Protein AF-A0A0H2XAE6-F1 (afdb_monomer_lite)

Sequence (89 aa):
MLDYLRADRALFVNSQCCIQLNEGANPDTSGPHWYCDAVAVSFKEGAAYLCEISYAARARSLIARLKGWNEHCAGIRGALERDSGVPLD

Secondary structure (DSSP, 8-state):
--SHHHH-TTEEEESSEEEESS--S-HHHHS-EEEESEEEEETTTTEEEEE-----SSTHHHHHHHHHHHHTHHHHHHHHHHHH-----

Radius of gyration: 13.79 Å; chains: 1; bounding box: 35×30×35 Å

Organism: Xanthomonas campestris pv. campestris (strain 8004) (NCBI:txid314565)

Structure (mmCIF, N/CA/C/O backbone):
data_AF-A0A0H2XAE6-F1
#
_entry.id   AF-A0A0H2XAE6-F1
#
loop_
_atom_site.group_PDB
_atom_site.id
_atom_site.type_symbol
_atom_site.label_atom_id
_atom_site.label_alt_id
_atom_site.label_comp_id
_atom_site.label_asym_id
_atom_site.label_entity_id
_atom_site.label_seq_id
_atom_site.pdbx_PDB_ins_code
_atom_site.Cartn_x
_atom_site.Cartn_y
_atom_site.Cartn_z
_atom_site.occupancy
_atom_site.B_iso_or_equiv
_atom_site.auth_seq_id
_atom_site.auth_comp_id
_atom_site.auth_asym_id
_atom_site.auth_atom_id
_atom_site.pdbx_PDB_model_num
ATOM 1 N N . MET A 1 1 ? -7.250 -18.610 2.764 1.00 49.72 1 MET A N 1
ATOM 2 C CA . MET A 1 1 ? -7.476 -17.198 2.338 1.00 49.72 1 MET A CA 1
ATOM 3 C C . MET A 1 1 ? -8.422 -16.439 3.279 1.00 49.72 1 MET A C 1
ATOM 5 O O . MET A 1 1 ? -8.276 -15.236 3.396 1.00 49.72 1 MET A O 1
ATOM 9 N N . LEU A 1 2 ? -9.317 -17.113 4.024 1.00 50.66 2 LEU A N 1
ATOM 10 C CA . LEU A 1 2 ? -10.092 -16.518 5.136 1.00 50.66 2 LEU A CA 1
ATOM 11 C C . LEU A 1 2 ? -9.334 -16.489 6.481 1.00 50.66 2 LEU A C 1
ATOM 13 O O . LEU A 1 2 ? -9.851 -15.977 7.469 1.00 50.66 2 LEU A O 1
ATOM 17 N N . ASP A 1 3 ? -8.132 -17.064 6.549 1.00 51.09 3 ASP A N 1
ATOM 18 C CA . ASP A 1 3 ? -7.448 -17.316 7.824 1.00 51.09 3 ASP A CA 1
ATOM 19 C C . ASP A 1 3 ? -6.860 -16.049 8.455 1.00 51.09 3 ASP A C 1
ATOM 21 O O . ASP A 1 3 ? -6.823 -15.943 9.677 1.00 51.09 3 ASP A O 1
ATOM 25 N N . TYR A 1 4 ? -6.507 -15.042 7.649 1.00 51.19 4 TYR A N 1
ATOM 26 C CA . TYR A 1 4 ? -6.078 -13.739 8.165 1.00 51.19 4 TYR A CA 1
ATOM 27 C C . TYR A 1 4 ? -7.236 -12.971 8.831 1.00 51.19 4 TYR A C 1
ATOM 29 O O . TYR A 1 4 ? -7.059 -12.399 9.901 1.00 51.19 4 TYR A O 1
ATOM 37 N N . LEU A 1 5 ? -8.453 -13.071 8.274 1.00 48.81 5 LEU A N 1
ATOM 38 C CA . LEU A 1 5 ? -9.683 -12.485 8.838 1.00 48.81 5 LEU A CA 1
ATOM 39 C C . LEU A 1 5 ? -10.109 -13.130 10.171 1.00 48.81 5 LEU A C 1
ATOM 41 O O . LEU A 1 5 ? -11.008 -12.629 10.848 1.00 48.81 5 LEU A O 1
ATOM 45 N N . ARG A 1 6 ? -9.514 -14.272 10.543 1.00 51.41 6 ARG A N 1
ATOM 46 C CA . ARG A 1 6 ? -9.850 -14.997 11.776 1.00 51.41 6 ARG A CA 1
ATOM 47 C C . ARG A 1 6 ? -8.989 -14.615 12.976 1.00 51.41 6 ARG A C 1
ATOM 49 O O . ARG A 1 6 ? -9.441 -14.858 14.090 1.00 51.41 6 ARG A O 1
ATOM 56 N N . ALA A 1 7 ? -7.797 -14.049 12.774 1.00 65.19 7 ALA A N 1
ATOM 57 C CA . ALA A 1 7 ? -6.901 -13.702 13.879 1.00 65.19 7 ALA A CA 1
ATOM 58 C C . ALA A 1 7 ? -7.344 -12.418 14.600 1.00 65.19 7 ALA A C 1
ATOM 60 O O . ALA A 1 7 ? -7.385 -12.391 15.827 1.00 65.19 7 ALA A O 1
ATO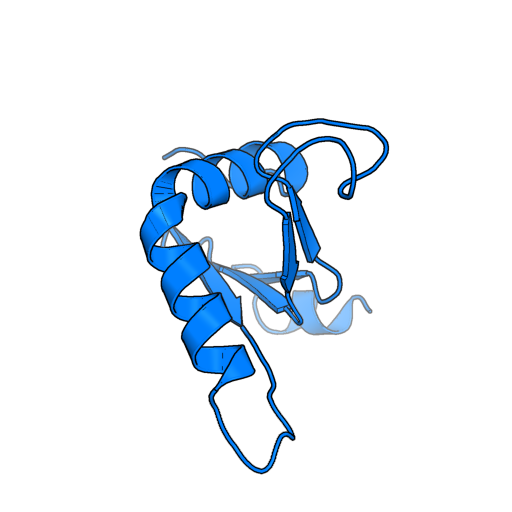M 61 N N . ASP A 1 8 ? -7.742 -11.394 13.843 1.00 74.88 8 ASP A N 1
ATOM 62 C CA . ASP A 1 8 ? -8.355 -10.176 14.371 1.00 74.88 8 ASP A CA 1
ATOM 63 C C . ASP A 1 8 ? -9.387 -9.644 13.369 1.00 74.88 8 ASP A C 1
ATOM 65 O O . ASP A 1 8 ? -9.067 -9.352 12.220 1.00 74.88 8 ASP A O 1
ATOM 69 N N . ARG A 1 9 ? -10.645 -9.517 13.804 1.00 79.06 9 ARG A N 1
ATOM 70 C CA . ARG A 1 9 ? -11.732 -8.997 12.959 1.00 79.06 9 ARG A CA 1
ATOM 71 C C . ARG A 1 9 ? -11.644 -7.486 12.750 1.00 79.06 9 ARG A C 1
ATOM 73 O O . ARG A 1 9 ? -12.339 -6.964 11.885 1.00 79.06 9 ARG A O 1
ATOM 80 N N . ALA A 1 10 ? -10.822 -6.794 13.536 1.00 84.00 10 ALA A N 1
ATOM 81 C CA . ALA A 1 10 ? -10.555 -5.373 13.376 1.00 84.00 10 ALA A CA 1
ATOM 82 C C . ALA A 1 10 ? -9.474 -5.084 12.321 1.00 84.00 10 ALA A C 1
ATOM 84 O O . ALA A 1 10 ? -9.173 -3.914 12.092 1.00 84.00 10 ALA A O 1
ATOM 85 N N . LEU A 1 11 ? -8.906 -6.112 11.678 1.00 84.38 11 LEU A N 1
ATOM 86 C CA . LEU A 1 11 ? -7.830 -5.966 10.705 1.00 84.38 11 LEU A CA 1
ATOM 87 C C . LEU A 1 11 ? -8.171 -6.681 9.396 1.00 84.38 11 LEU A C 1
ATOM 89 O O . LEU A 1 11 ? -8.405 -7.889 9.351 1.00 84.38 11 LEU A O 1
ATOM 93 N N . PHE A 1 12 ? -8.166 -5.926 8.307 1.00 84.38 12 PHE A N 1
ATOM 94 C CA . PHE A 1 12 ? -8.308 -6.449 6.956 1.00 84.38 12 PHE A CA 1
ATOM 95 C C . PHE A 1 12 ? -6.968 -6.354 6.230 1.00 84.38 12 PHE A C 1
ATOM 97 O O . PHE A 1 12 ? -6.309 -5.323 6.312 1.00 84.38 12 PHE A O 1
ATOM 104 N N . VAL A 1 13 ? -6.566 -7.400 5.502 1.00 85.62 13 VAL A N 1
ATOM 105 C CA . VAL A 1 13 ? -5.386 -7.346 4.625 1.00 85.62 13 VAL A CA 1
ATOM 106 C C . VAL A 1 13 ? -5.743 -7.712 3.200 1.00 85.62 13 VAL A C 1
ATOM 108 O O . VAL A 1 13 ? -6.293 -8.781 2.935 1.00 85.62 13 VAL A O 1
ATOM 111 N N . ASN A 1 14 ? -5.337 -6.838 2.285 1.00 87.00 14 ASN A N 1
ATOM 112 C CA . ASN A 1 14 ? -5.312 -7.083 0.856 1.00 87.00 14 ASN A CA 1
ATOM 113 C C . ASN A 1 14 ? -3.861 -7.291 0.404 1.00 87.00 14 ASN A C 1
ATOM 115 O O . ASN A 1 14 ? -3.095 -6.336 0.329 1.00 87.00 14 ASN A O 1
ATOM 119 N N . SER A 1 15 ? -3.489 -8.533 0.090 1.00 84.94 15 SER A N 1
ATOM 120 C CA . SER A 1 15 ? -2.142 -8.902 -0.375 1.00 84.94 15 SER A CA 1
ATOM 121 C C . SER A 1 15 ? -1.922 -8.711 -1.884 1.00 84.94 15 SER A C 1
ATOM 123 O O . SER A 1 15 ? -0.944 -9.208 -2.434 1.00 84.94 15 SER A O 1
ATOM 125 N N . GLN A 1 16 ? -2.883 -8.114 -2.592 1.00 80.50 16 GLN A N 1
ATOM 126 C CA . GLN A 1 16 ? -2.840 -7.880 -4.036 1.00 80.50 16 GLN A CA 1
ATOM 127 C C . GLN A 1 16 ? -3.513 -6.538 -4.352 1.00 80.50 16 GLN A C 1
ATOM 129 O O . GLN A 1 16 ? -4.563 -6.481 -4.992 1.00 80.50 16 GLN A O 1
ATOM 134 N N . CYS A 1 17 ? -2.922 -5.442 -3.868 1.00 88.31 17 CYS A N 1
ATOM 135 C CA . CYS A 1 17 ? -3.480 -4.105 -4.051 1.00 88.31 17 CYS A CA 1
ATOM 136 C C . CYS A 1 17 ? -2.731 -3.337 -5.147 1.00 88.31 17 CYS A C 1
ATOM 138 O O . CYS A 1 17 ? -1.536 -3.059 -5.028 1.00 88.31 17 CYS A O 1
ATOM 140 N N . CYS A 1 18 ? -3.448 -2.965 -6.209 1.00 92.38 18 CYS A N 1
ATOM 141 C CA . CYS A 1 18 ? -2.985 -1.972 -7.171 1.00 92.38 18 CYS A CA 1
ATOM 142 C C . CYS A 1 18 ? -3.599 -0.620 -6.803 1.00 92.38 18 CYS A C 1
ATOM 144 O O . CYS A 1 18 ? -4.805 -0.429 -6.930 1.00 92.38 18 CYS A O 1
ATOM 146 N N . ILE A 1 19 ? -2.767 0.304 -6.341 1.00 92.94 19 ILE A N 1
ATOM 147 C CA . ILE A 1 19 ? -3.171 1.655 -5.968 1.00 92.94 19 ILE A CA 1
ATOM 148 C C . ILE A 1 19 ? -3.078 2.518 -7.221 1.00 92.94 19 ILE A C 1
ATOM 150 O O . ILE A 1 19 ? -1.972 2.810 -7.673 1.00 92.94 19 ILE A O 1
ATOM 154 N N . GLN A 1 20 ? -4.218 2.929 -7.771 1.00 94.19 20 GLN A N 1
ATOM 155 C CA . GLN A 1 20 ? -4.291 3.832 -8.921 1.00 94.19 20 GLN A CA 1
ATOM 156 C C . GLN A 1 20 ? -4.815 5.191 -8.470 1.00 94.19 20 GLN A C 1
ATOM 158 O O . GLN A 1 20 ? -5.930 5.283 -7.957 1.00 94.19 20 GLN A O 1
ATOM 163 N N . LEU A 1 21 ? -4.039 6.260 -8.663 1.00 93.81 21 LEU A N 1
ATOM 164 C CA . LEU A 1 21 ? -4.504 7.592 -8.258 1.00 93.81 21 LEU A CA 1
ATOM 165 C C . LEU A 1 21 ? -5.701 8.047 -9.092 1.00 93.81 21 LEU A C 1
ATOM 167 O O . LEU A 1 21 ? -6.689 8.546 -8.557 1.00 93.81 21 LEU A O 1
ATOM 171 N N . ASN A 1 22 ? -5.615 7.816 -10.397 1.00 92.19 22 ASN A N 1
ATOM 172 C CA . ASN A 1 22 ? -6.656 8.152 -11.349 1.00 92.19 22 ASN A CA 1
ATOM 173 C C . ASN A 1 22 ? -7.400 6.876 -11.733 1.00 92.19 22 ASN A C 1
ATOM 175 O O . ASN A 1 22 ? -6.779 5.873 -12.090 1.00 92.19 22 ASN A O 1
ATOM 179 N N . GLU A 1 23 ? -8.725 6.925 -11.669 1.00 87.12 23 GLU A N 1
ATOM 180 C CA . GLU A 1 23 ? -9.569 5.812 -12.083 1.00 87.12 23 GLU A CA 1
ATOM 181 C C . GLU A 1 23 ? -9.364 5.514 -13.575 1.00 87.12 23 GLU A C 1
ATOM 183 O O . GLU A 1 23 ? -9.317 6.416 -14.415 1.00 87.12 23 GLU A O 1
ATOM 188 N N . GLY A 1 24 ? -9.220 4.236 -13.912 1.00 86.31 24 GLY A N 1
ATOM 189 C CA . GLY A 1 24 ? -9.046 3.803 -15.288 1.00 86.31 24 GLY A CA 1
ATOM 190 C C . GLY A 1 24 ? -8.986 2.287 -15.410 1.00 86.31 24 GLY A C 1
ATOM 191 O O . GLY A 1 24 ? -8.686 1.575 -14.455 1.00 86.31 24 GLY A O 1
ATOM 192 N N . ALA A 1 25 ? -9.268 1.789 -16.615 1.00 84.94 25 ALA A N 1
ATOM 193 C CA . ALA A 1 25 ? -9.212 0.358 -16.906 1.00 84.94 25 ALA A CA 1
ATOM 194 C C . ALA A 1 25 ? -7.772 -0.178 -16.988 1.00 84.94 25 ALA A C 1
ATOM 196 O O . ALA A 1 25 ? -7.547 -1.360 -16.743 1.00 84.94 25 ALA A O 1
ATOM 197 N N . ASN A 1 26 ? -6.806 0.680 -17.344 1.00 87.44 26 ASN A N 1
ATOM 198 C CA . ASN A 1 26 ? -5.393 0.326 -17.414 1.00 87.44 26 ASN A CA 1
ATOM 199 C C . ASN A 1 26 ? -4.532 1.320 -16.602 1.00 87.44 26 ASN A C 1
ATOM 201 O O . ASN A 1 26 ? -4.433 2.486 -17.018 1.00 87.44 26 ASN A O 1
ATOM 205 N N . PRO A 1 27 ? -3.867 0.866 -15.518 1.00 86.81 27 PRO A N 1
ATOM 206 C CA . PRO A 1 27 ? -3.011 1.700 -14.670 1.00 86.81 27 PRO A CA 1
ATOM 207 C C . PRO A 1 27 ? -1.860 2.378 -15.421 1.00 86.81 27 PRO A C 1
ATOM 209 O O . PRO A 1 27 ? -1.446 3.476 -15.052 1.00 86.81 27 PRO A O 1
ATOM 212 N N . ASP A 1 28 ? -1.371 1.777 -16.508 1.00 87.12 28 ASP A N 1
ATOM 213 C CA . ASP A 1 28 ? -0.270 2.338 -17.301 1.00 87.12 28 ASP A CA 1
ATOM 214 C C . ASP A 1 28 ? -0.674 3.590 -18.096 1.00 87.12 28 ASP A C 1
ATOM 216 O O . ASP A 1 28 ? 0.180 4.330 -18.583 1.00 87.12 28 ASP A O 1
ATOM 220 N N . THR A 1 29 ? -1.979 3.833 -18.246 1.00 90.00 29 THR A N 1
ATOM 221 C CA . THR A 1 29 ? -2.521 4.944 -19.049 1.00 90.00 29 THR A CA 1
ATOM 222 C C . THR A 1 29 ? -3.265 5.988 -18.227 1.00 90.00 29 THR A C 1
ATOM 224 O O . THR A 1 29 ? -3.491 7.093 -18.717 1.00 90.00 29 THR A O 1
ATOM 227 N N . SER A 1 30 ? -3.649 5.659 -16.992 1.00 87.69 30 SER A N 1
ATOM 228 C CA . SER A 1 30 ? -4.444 6.539 -16.137 1.00 87.69 30 SER A CA 1
ATOM 229 C C . SER A 1 30 ? -3.582 7.489 -15.308 1.00 87.69 30 SER A C 1
ATOM 231 O O . SER A 1 30 ? -4.046 8.571 -14.966 1.00 87.69 30 SER A O 1
ATOM 233 N N . GLY A 1 31 ? -2.319 7.161 -15.024 1.00 89.25 31 GLY A N 1
ATOM 234 C CA . GLY A 1 31 ? -1.400 8.028 -14.285 1.00 89.25 31 GLY A CA 1
ATOM 235 C C . GLY A 1 31 ? -0.547 7.253 -13.281 1.00 89.25 31 GLY A C 1
ATOM 236 O O . GLY A 1 31 ? -0.282 6.070 -13.489 1.00 89.25 31 GLY A O 1
ATOM 237 N N . PRO A 1 32 ? -0.080 7.899 -12.196 1.00 93.75 32 PRO A N 1
ATOM 238 C CA . PRO A 1 32 ? 0.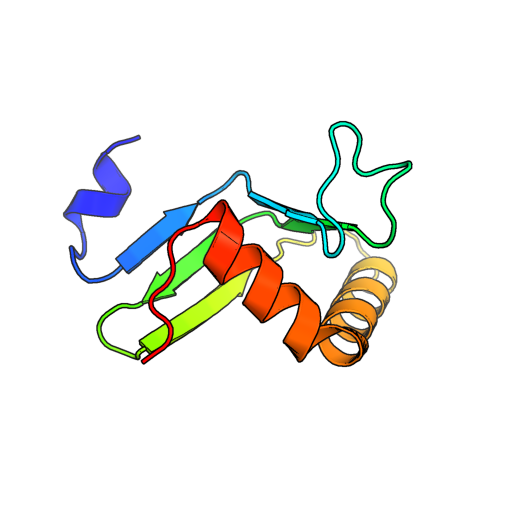716 7.219 -11.184 1.00 93.75 32 PRO A CA 1
ATOM 239 C C . PRO A 1 32 ? -0.052 6.057 -10.549 1.00 93.75 32 PRO A C 1
ATOM 241 O O . PRO A 1 32 ? -1.199 6.212 -10.114 1.00 93.75 32 PRO A O 1
ATOM 244 N N . HIS A 1 33 ? 0.612 4.908 -10.471 1.00 94.50 33 HIS A N 1
ATOM 245 C CA . HIS A 1 33 ? 0.089 3.718 -9.823 1.00 94.50 33 HIS A CA 1
ATOM 246 C C . HIS A 1 33 ? 1.202 2.931 -9.121 1.00 94.50 33 HIS A C 1
ATOM 248 O O . HIS A 1 33 ? 2.379 3.035 -9.476 1.00 94.50 33 HIS A O 1
ATOM 254 N N . TRP A 1 34 ? 0.825 2.115 -8.135 1.00 93.25 34 TRP A N 1
ATOM 255 C CA . TRP A 1 34 ? 1.746 1.225 -7.426 1.00 93.25 34 TRP A CA 1
ATOM 256 C C . TRP A 1 34 ? 1.098 -0.119 -7.118 1.00 93.25 34 TRP A C 1
ATOM 258 O O . TRP A 1 34 ? -0.016 -0.180 -6.608 1.00 93.25 34 TRP A O 1
ATOM 268 N N . TYR A 1 35 ? 1.834 -1.199 -7.359 1.00 90.12 35 TYR A N 1
ATOM 269 C CA . TYR A 1 35 ? 1.486 -2.526 -6.854 1.00 90.12 35 TYR A CA 1
ATOM 270 C C . TYR A 1 35 ? 2.087 -2.707 -5.468 1.00 90.12 35 TYR A C 1
ATOM 272 O O . TYR A 1 35 ? 3.304 -2.837 -5.370 1.00 90.12 35 TYR A O 1
ATOM 280 N N . CYS A 1 36 ? 1.257 -2.675 -4.432 1.00 90.44 36 CYS A N 1
ATOM 281 C CA . CYS A 1 36 ? 1.677 -2.843 -3.047 1.00 90.44 36 CYS A CA 1
ATOM 282 C C . CYS A 1 36 ? 1.564 -4.316 -2.635 1.00 90.44 36 CYS A C 1
ATOM 284 O O . CYS A 1 36 ? 0.529 -4.942 -2.881 1.00 90.44 36 CYS A O 1
ATOM 286 N N . ASP A 1 37 ? 2.613 -4.856 -2.005 1.00 89.06 37 ASP A N 1
ATOM 287 C CA . ASP A 1 37 ? 2.651 -6.266 -1.590 1.00 89.06 37 ASP A CA 1
ATOM 288 C C . ASP A 1 37 ? 1.541 -6.599 -0.587 1.00 89.06 37 ASP A C 1
ATOM 290 O O . ASP A 1 37 ? 0.945 -7.674 -0.649 1.00 89.06 37 ASP A O 1
ATOM 294 N N . ALA A 1 38 ? 1.244 -5.681 0.336 1.00 89.56 38 ALA A N 1
ATOM 295 C CA . ALA A 1 38 ? 0.063 -5.777 1.177 1.00 89.56 38 ALA A CA 1
ATOM 296 C C . ALA A 1 38 ? -0.429 -4.408 1.653 1.00 89.56 38 ALA A C 1
ATOM 298 O O . ALA A 1 38 ? 0.354 -3.545 2.040 1.00 89.56 38 ALA A O 1
ATOM 299 N N . VAL A 1 39 ? -1.748 -4.250 1.709 1.00 90.12 39 VAL A N 1
ATOM 300 C CA . VAL A 1 39 ? -2.411 -3.144 2.403 1.00 90.12 39 VAL A CA 1
ATOM 301 C C . VAL A 1 39 ? -3.151 -3.707 3.600 1.00 90.12 39 VAL A C 1
ATOM 303 O O . VAL A 1 39 ? -4.008 -4.574 3.437 1.00 90.12 39 VAL A O 1
ATOM 306 N N . ALA A 1 40 ? -2.822 -3.216 4.791 1.00 89.44 40 ALA A N 1
ATOM 307 C CA . ALA A 1 40 ? -3.521 -3.548 6.024 1.00 89.44 40 ALA A CA 1
ATOM 308 C C . ALA A 1 40 ? -4.414 -2.381 6.452 1.00 89.44 40 ALA A C 1
ATOM 310 O O . ALA A 1 40 ? -3.940 -1.258 6.584 1.00 89.44 40 ALA A O 1
ATOM 311 N N . VAL A 1 41 ? -5.694 -2.639 6.690 1.00 87.62 41 VAL A N 1
ATOM 312 C CA . VAL A 1 41 ? -6.670 -1.656 7.172 1.00 87.62 41 VAL A CA 1
ATOM 313 C C . VAL A 1 41 ? -7.074 -2.046 8.584 1.00 87.62 41 VAL A C 1
ATOM 315 O O . VAL A 1 41 ? -7.681 -3.097 8.791 1.00 87.62 41 VAL A O 1
ATOM 318 N N . SER A 1 42 ? -6.710 -1.207 9.550 1.00 87.88 42 SER A N 1
ATOM 319 C CA . SER A 1 42 ? -7.049 -1.372 10.960 1.00 87.88 42 SER A CA 1
ATOM 320 C C . SER A 1 42 ? -8.262 -0.513 11.294 1.00 87.88 42 SER A C 1
ATOM 322 O O . SER A 1 42 ? -8.166 0.709 11.397 1.00 87.88 42 SER A O 1
ATOM 324 N N . PHE A 1 43 ? -9.405 -1.157 11.524 1.00 83.81 43 PHE A N 1
ATOM 325 C CA . PHE A 1 43 ? -10.625 -0.485 11.980 1.00 83.81 43 PHE A CA 1
ATOM 326 C C . PHE A 1 43 ? -10.497 0.028 13.417 1.00 83.81 43 PHE A C 1
ATOM 328 O O . PHE A 1 43 ? -11.185 0.963 13.806 1.00 83.81 43 PHE A O 1
ATOM 335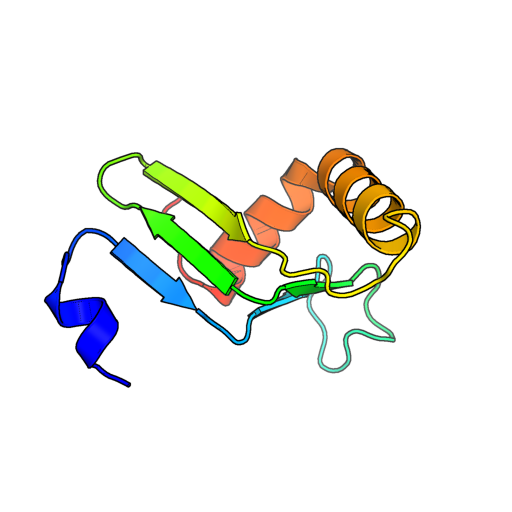 N N . LYS A 1 44 ? -9.608 -0.575 14.215 1.00 87.12 44 LYS A N 1
ATOM 336 C CA . LYS A 1 44 ? -9.342 -0.141 15.591 1.00 87.12 44 LYS A CA 1
ATOM 337 C C . LYS A 1 44 ? -8.569 1.175 15.642 1.00 87.12 44 LYS A C 1
ATOM 339 O O . LYS A 1 44 ? -8.802 1.979 16.537 1.00 87.12 44 LYS A O 1
ATOM 344 N N . GLU A 1 45 ? 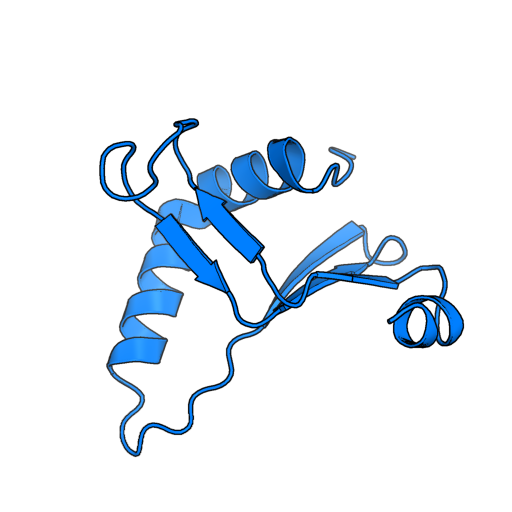-7.627 1.360 14.723 1.00 88.25 45 GLU A N 1
ATOM 345 C CA . GLU A 1 45 ? -6.758 2.542 14.684 1.00 88.25 45 GLU A CA 1
ATOM 346 C C . GLU A 1 45 ? -7.254 3.610 13.706 1.00 88.25 45 GLU A C 1
ATOM 348 O O . GLU A 1 45 ? -6.723 4.716 13.717 1.00 88.25 45 GLU A O 1
ATOM 353 N N . GLY A 1 46 ? -8.245 3.290 12.866 1.00 86.69 46 GLY A N 1
ATOM 354 C CA . GLY A 1 46 ? -8.699 4.191 11.805 1.00 86.69 46 GLY A CA 1
ATOM 355 C C . GLY A 1 46 ? -7.592 4.465 10.787 1.00 86.69 46 GLY A C 1
ATOM 356 O O . GLY A 1 46 ? -7.441 5.587 10.315 1.00 86.69 46 GLY A O 1
ATOM 357 N N . ALA A 1 47 ? -6.758 3.462 10.497 1.00 87.88 47 ALA A N 1
ATOM 358 C CA . ALA A 1 47 ? -5.548 3.641 9.704 1.00 87.88 47 ALA A CA 1
ATOM 359 C C . ALA A 1 47 ? -5.378 2.549 8.645 1.00 87.88 47 ALA A C 1
ATOM 361 O O . ALA A 1 47 ? -5.676 1.373 8.873 1.00 87.88 47 ALA A O 1
ATOM 362 N N . ALA A 1 48 ? -4.839 2.955 7.495 1.00 89.00 48 ALA A N 1
ATOM 363 C CA . ALA A 1 48 ? -4.354 2.058 6.459 1.00 89.00 48 ALA A CA 1
ATOM 364 C C . ALA A 1 48 ? -2.822 2.082 6.420 1.00 89.00 48 ALA A C 1
ATOM 366 O O . ALA A 1 48 ? -2.196 3.143 6.443 1.00 89.00 48 ALA A O 1
ATOM 367 N N . TYR A 1 49 ? -2.225 0.901 6.326 1.00 90.56 49 TYR A N 1
ATOM 368 C CA . TYR A 1 49 ? -0.789 0.682 6.285 1.00 90.56 49 TYR A CA 1
ATOM 369 C C . TYR A 1 49 ? -0.410 0.058 4.949 1.00 90.56 49 TYR A C 1
ATOM 371 O O . TYR A 1 49 ? -0.950 -0.979 4.563 1.00 90.56 49 TYR A O 1
ATOM 379 N N . LEU A 1 50 ? 0.540 0.684 4.258 1.00 91.69 50 LEU A N 1
ATOM 380 C CA . LEU A 1 50 ? 1.135 0.151 3.039 1.00 91.69 50 LEU A CA 1
ATOM 381 C C . LEU A 1 50 ? 2.393 -0.636 3.403 1.00 91.69 50 LEU A C 1
ATOM 383 O O . LEU A 1 50 ? 3.336 -0.083 3.974 1.00 91.69 50 LEU A O 1
ATOM 387 N N . CYS A 1 51 ? 2.410 -1.923 3.080 1.00 90.12 51 CYS A N 1
ATOM 388 C CA . CYS A 1 51 ? 3.494 -2.833 3.415 1.00 90.12 51 CYS A CA 1
ATOM 389 C C . CYS A 1 51 ? 4.220 -3.268 2.139 1.00 90.12 51 CYS A C 1
ATOM 391 O O . CYS A 1 51 ? 3.615 -3.834 1.233 1.00 90.12 51 CYS A O 1
ATOM 393 N N . GLU A 1 52 ? 5.530 -3.027 2.093 1.00 87.75 52 GLU A N 1
ATOM 394 C CA . GLU A 1 52 ? 6.407 -3.434 0.989 1.00 87.75 52 GLU A CA 1
ATOM 395 C C . GLU A 1 52 ? 7.481 -4.388 1.488 1.00 87.75 52 GLU A C 1
ATOM 397 O O . GLU A 1 52 ? 8.093 -4.176 2.539 1.00 87.75 52 GLU A O 1
ATOM 402 N N . ILE A 1 53 ? 7.746 -5.417 0.693 1.00 86.38 53 ILE A N 1
ATOM 403 C CA . ILE A 1 53 ? 8.749 -6.438 0.943 1.00 86.38 53 ILE A CA 1
ATOM 404 C C . ILE A 1 53 ? 9.806 -6.323 -0.153 1.00 86.38 53 ILE A C 1
ATOM 406 O O . ILE A 1 53 ? 9.587 -6.642 -1.317 1.00 86.38 53 ILE A O 1
ATOM 410 N N . SER A 1 54 ? 11.012 -5.899 0.222 1.00 84.94 54 SER A N 1
ATOM 411 C CA . SER A 1 54 ? 12.134 -5.799 -0.713 1.00 84.94 54 SER A CA 1
ATOM 412 C C . SER A 1 54 ? 13.187 -6.861 -0.426 1.00 84.94 54 SER A C 1
ATOM 414 O O . SER A 1 54 ? 13.849 -6.821 0.608 1.00 84.94 54 SER A O 1
ATOM 416 N N . TYR A 1 55 ? 13.433 -7.733 -1.404 1.00 85.56 55 TYR A N 1
ATOM 417 C CA . TYR A 1 55 ? 14.583 -8.650 -1.420 1.00 85.56 55 TYR A CA 1
ATOM 418 C C . TYR A 1 55 ? 15.811 -8.063 -2.132 1.00 85.56 55 TYR A C 1
ATOM 420 O O . T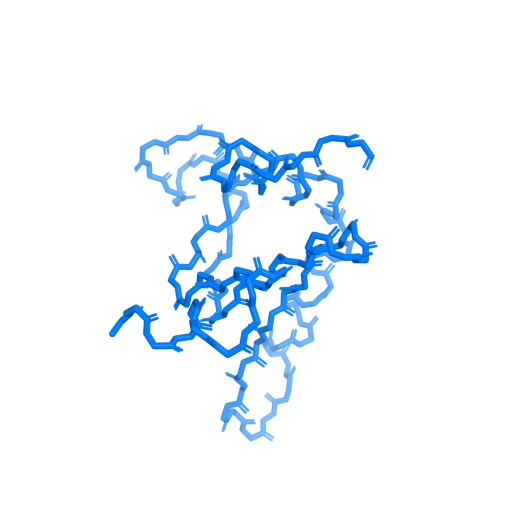YR A 1 55 ? 16.845 -8.720 -2.255 1.00 85.56 55 TYR A O 1
ATOM 428 N N . ALA A 1 56 ? 15.708 -6.837 -2.651 1.00 85.50 56 ALA A N 1
ATOM 429 C CA . ALA A 1 56 ? 16.800 -6.210 -3.376 1.00 85.50 56 ALA A CA 1
ATOM 430 C C . ALA A 1 56 ? 17.987 -5.922 -2.446 1.00 85.50 56 ALA A C 1
ATOM 432 O O . ALA A 1 56 ? 17.826 -5.344 -1.374 1.00 85.50 56 ALA A O 1
ATOM 433 N N . ALA A 1 57 ? 19.204 -6.216 -2.914 1.00 84.00 57 ALA A N 1
ATOM 434 C CA . ALA A 1 57 ? 20.438 -5.905 -2.185 1.00 84.00 57 ALA A CA 1
ATOM 435 C C . ALA A 1 57 ? 20.636 -4.396 -1.935 1.00 84.00 57 ALA A C 1
ATOM 437 O O . ALA A 1 57 ? 21.443 -3.996 -1.099 1.00 84.00 57 ALA A O 1
ATOM 438 N N . ARG A 1 58 ? 19.933 -3.542 -2.691 1.00 86.81 58 ARG A N 1
ATOM 439 C CA . ARG A 1 58 ? 19.976 -2.084 -2.559 1.00 86.81 58 ARG A CA 1
ATOM 440 C C . ARG A 1 58 ? 18.559 -1.536 -2.478 1.00 86.81 58 ARG A C 1
ATOM 442 O O . ARG A 1 58 ? 17.737 -1.822 -3.341 1.00 86.81 58 ARG A O 1
ATOM 449 N N . ALA A 1 59 ? 18.317 -0.646 -1.522 1.00 86.81 59 ALA A N 1
ATOM 450 C CA . ALA A 1 59 ? 16.995 -0.081 -1.251 1.00 86.81 59 ALA A CA 1
ATOM 451 C C . ALA A 1 59 ? 16.562 1.051 -2.210 1.00 86.81 59 ALA A C 1
ATOM 453 O O . ALA A 1 59 ? 15.606 1.760 -1.920 1.00 86.81 59 ALA A O 1
ATOM 454 N N . ARG A 1 60 ? 17.249 1.281 -3.341 1.00 90.44 60 ARG A N 1
ATOM 455 C CA . ARG A 1 60 ? 16.982 2.455 -4.200 1.00 90.44 60 ARG A CA 1
ATOM 456 C C . ARG A 1 60 ? 15.554 2.466 -4.753 1.00 90.44 60 ARG A C 1
ATOM 458 O O . ARG A 1 60 ? 14.922 3.517 -4.747 1.00 90.44 60 ARG A O 1
ATOM 465 N N . SER A 1 61 ? 15.063 1.320 -5.224 1.00 87.06 61 SER A N 1
ATOM 466 C CA . SER A 1 61 ? 13.696 1.174 -5.742 1.00 87.06 61 SER A CA 1
ATOM 467 C C . SER A 1 61 ? 12.652 1.356 -4.640 1.00 87.06 61 SER A C 1
ATOM 469 O O . SER A 1 61 ? 11.689 2.090 -4.839 1.00 87.06 61 SER A O 1
ATOM 471 N N . LEU A 1 62 ? 12.885 0.761 -3.465 1.00 89.94 62 LEU A N 1
ATOM 472 C CA . LEU A 1 62 ? 12.027 0.928 -2.293 1.00 89.94 62 LEU A CA 1
ATOM 473 C C . LEU A 1 62 ? 11.956 2.399 -1.860 1.00 89.94 62 LEU A C 1
ATOM 475 O O . LEU A 1 62 ? 10.873 2.942 -1.701 1.00 89.94 62 LEU A O 1
ATOM 479 N N . ILE A 1 63 ? 13.097 3.083 -1.742 1.00 92.94 63 ILE A N 1
ATOM 480 C CA . ILE A 1 63 ? 13.141 4.501 -1.358 1.00 92.94 63 ILE A CA 1
ATOM 481 C C . ILE A 1 63 ? 12.418 5.375 -2.388 1.00 92.94 63 ILE A C 1
ATOM 483 O O . ILE A 1 63 ? 11.677 6.274 -2.002 1.00 92.94 63 ILE A O 1
ATOM 487 N N . ALA A 1 64 ? 12.618 5.132 -3.687 1.00 92.06 64 ALA A N 1
ATOM 488 C CA . ALA A 1 64 ? 11.920 5.877 -4.734 1.00 92.06 64 ALA A CA 1
ATOM 489 C C . ALA A 1 64 ? 10.397 5.702 -4.631 1.00 92.06 64 ALA A C 1
ATOM 491 O O . ALA A 1 64 ? 9.658 6.674 -4.760 1.00 92.06 64 ALA A O 1
ATOM 492 N N . ARG A 1 65 ? 9.939 4.484 -4.324 1.00 91.75 65 ARG A N 1
ATOM 493 C CA . ARG A 1 65 ? 8.526 4.186 -4.086 1.00 91.75 65 ARG A CA 1
ATOM 494 C C . ARG A 1 65 ? 7.980 4.902 -2.855 1.00 91.75 65 ARG A C 1
ATOM 496 O O . ARG A 1 65 ? 6.980 5.597 -2.972 1.00 91.75 65 ARG A O 1
ATOM 503 N N . LEU A 1 66 ? 8.660 4.797 -1.711 1.00 92.94 66 LEU A N 1
ATOM 504 C CA . LEU A 1 66 ? 8.255 5.471 -0.472 1.00 92.94 66 LEU A CA 1
ATOM 505 C C . LEU A 1 66 ? 8.186 6.996 -0.647 1.00 92.94 66 LEU A C 1
ATOM 507 O O . LEU A 1 66 ? 7.284 7.636 -0.115 1.00 92.94 66 LEU A O 1
ATOM 511 N N . LYS A 1 67 ? 9.102 7.580 -1.431 1.00 95.19 67 LYS A N 1
ATOM 512 C CA . LYS A 1 67 ? 9.038 8.998 -1.809 1.00 95.19 67 LYS A CA 1
ATOM 513 C C . LYS A 1 67 ? 7.814 9.311 -2.661 1.00 95.19 67 LYS A C 1
ATOM 515 O O . LYS A 1 67 ? 7.085 10.233 -2.316 1.00 95.19 67 LYS A O 1
ATOM 520 N N . GLY A 1 68 ? 7.560 8.517 -3.702 1.00 94.56 68 GLY A N 1
ATOM 521 C CA . GLY A 1 68 ? 6.362 8.667 -4.529 1.00 94.56 68 GLY A CA 1
ATOM 522 C C . GLY A 1 68 ? 5.081 8.587 -3.696 1.00 94.56 68 GLY A C 1
ATOM 523 O O . GLY A 1 68 ? 4.185 9.407 -3.857 1.00 94.56 68 GLY A O 1
ATOM 524 N N . TRP A 1 69 ? 5.017 7.672 -2.730 1.00 94.69 69 TRP A N 1
ATOM 525 C CA . TRP A 1 69 ? 3.878 7.595 -1.819 1.00 94.69 69 TRP A CA 1
ATOM 526 C C . TRP A 1 69 ? 3.734 8.820 -0.930 1.00 94.69 69 TRP A C 1
ATOM 528 O O . TRP A 1 69 ? 2.633 9.339 -0.782 1.00 94.69 69 TRP A O 1
ATOM 538 N N . ASN A 1 70 ? 4.836 9.310 -0.368 1.00 94.88 70 ASN A N 1
ATOM 539 C CA . ASN A 1 70 ? 4.821 10.510 0.458 1.00 94.88 70 ASN A CA 1
ATOM 540 C C . ASN A 1 70 ? 4.361 11.747 -0.335 1.00 94.88 70 ASN A C 1
ATOM 542 O O . ASN A 1 70 ? 3.563 12.537 0.160 1.00 94.88 70 ASN A O 1
ATOM 546 N N . GLU A 1 71 ? 4.826 11.893 -1.577 1.00 96.94 71 GLU A N 1
ATOM 547 C CA . GLU A 1 71 ? 4.445 12.986 -2.482 1.00 96.94 71 GLU A CA 1
ATOM 548 C C . GLU A 1 71 ? 2.968 12.911 -2.908 1.00 96.94 71 GLU A C 1
ATOM 550 O O . GLU A 1 71 ? 2.334 13.943 -3.123 1.00 96.94 71 GLU A O 1
ATOM 555 N N . HIS A 1 72 ? 2.395 11.704 -2.970 1.00 95.81 72 HIS A N 1
ATOM 556 C CA . HIS A 1 72 ? 1.019 11.454 -3.407 1.00 95.81 72 HIS A CA 1
ATOM 557 C C . HIS A 1 72 ? 0.082 10.957 -2.293 1.00 95.81 72 HIS A C 1
ATOM 559 O O . HIS A 1 72 ? -0.971 10.390 -2.586 1.00 95.81 72 HIS A O 1
ATOM 565 N N . CYS A 1 73 ? 0.419 11.192 -1.022 1.00 91.75 73 CYS A N 1
ATOM 566 C CA . CYS A 1 73 ? -0.266 10.596 0.132 1.00 91.75 73 CYS A CA 1
ATOM 567 C C . CYS A 1 73 ? -1.793 10.806 0.114 1.00 91.75 73 CYS A C 1
ATOM 569 O O . CYS A 1 73 ? -2.557 9.857 0.280 1.00 91.75 73 CYS A O 1
ATOM 571 N N . ALA A 1 74 ? -2.252 12.027 -0.186 1.00 93.06 74 ALA A N 1
ATOM 572 C CA . ALA A 1 74 ? -3.681 12.334 -0.277 1.00 93.06 74 ALA A CA 1
ATOM 573 C C . ALA A 1 74 ? -4.388 11.569 -1.411 1.00 93.06 74 ALA A C 1
ATOM 575 O O . ALA A 1 74 ? -5.500 11.081 -1.229 1.00 93.06 74 ALA A O 1
ATOM 576 N N . GLY A 1 75 ? -3.733 11.428 -2.568 1.00 93.75 75 GLY A N 1
ATOM 577 C CA . GLY A 1 75 ? -4.276 10.670 -3.694 1.00 93.75 75 GLY A CA 1
ATOM 578 C C . GLY A 1 75 ? -4.327 9.172 -3.403 1.00 93.75 75 GLY A C 1
ATOM 579 O O . GLY A 1 75 ? -5.293 8.510 -3.767 1.00 93.75 75 GLY A O 1
ATOM 580 N N . ILE A 1 76 ? -3.314 8.643 -2.713 1.00 93.25 76 ILE A N 1
ATOM 581 C CA . ILE A 1 76 ? -3.302 7.242 -2.288 1.00 93.25 76 ILE A CA 1
ATOM 582 C C . ILE A 1 76 ? -4.448 6.977 -1.319 1.00 93.25 76 ILE A C 1
ATOM 584 O O . ILE A 1 76 ? -5.153 5.986 -1.483 1.00 93.25 76 ILE A O 1
ATOM 588 N N . ARG A 1 77 ? -4.681 7.878 -0.357 1.00 91.38 77 ARG A N 1
ATOM 589 C CA . ARG A 1 77 ? -5.822 7.766 0.555 1.00 91.38 77 ARG A CA 1
ATOM 590 C C . ARG A 1 77 ? -7.143 7.705 -0.216 1.00 91.38 77 ARG A C 1
ATOM 592 O O . ARG A 1 77 ? -7.889 6.751 -0.035 1.00 91.38 77 ARG A O 1
ATOM 599 N N . GLY A 1 78 ? -7.361 8.632 -1.152 1.00 92.00 78 GLY A N 1
ATOM 600 C CA . GLY A 1 78 ? -8.556 8.637 -2.005 1.00 92.00 78 GLY A CA 1
ATOM 601 C C . GLY A 1 78 ? -8.718 7.371 -2.857 1.00 92.00 78 GLY A C 1
ATOM 602 O O . GLY A 1 78 ? -9.828 6.872 -3.028 1.00 92.00 78 GLY A O 1
ATOM 603 N N . ALA A 1 79 ? -7.618 6.806 -3.359 1.00 91.94 79 ALA A N 1
ATOM 604 C CA . ALA A 1 79 ? -7.647 5.543 -4.091 1.00 91.94 79 ALA A CA 1
ATOM 605 C C . ALA A 1 79 ? -8.040 4.361 -3.189 1.00 91.94 79 ALA A C 1
ATOM 607 O O . ALA A 1 79 ? -8.860 3.535 -3.581 1.00 91.94 79 ALA A O 1
ATOM 608 N N . LEU A 1 80 ? -7.503 4.291 -1.967 1.00 89.94 80 LEU A N 1
ATOM 609 C CA . LEU A 1 80 ? -7.856 3.245 -1.001 1.00 89.94 80 LEU A CA 1
ATOM 610 C C . LEU A 1 80 ? -9.308 3.365 -0.519 1.00 89.94 80 LEU A C 1
ATOM 612 O O . LEU A 1 80 ? -9.987 2.348 -0.391 1.00 89.94 80 LEU A O 1
ATOM 616 N N . GLU A 1 81 ? -9.796 4.584 -0.291 1.00 88.25 81 GLU A N 1
ATOM 617 C CA . GLU A 1 81 ? -11.202 4.862 0.031 1.00 88.25 81 GLU A CA 1
ATOM 618 C C . GLU A 1 81 ? -12.122 4.322 -1.078 1.00 88.25 81 GLU A C 1
ATOM 620 O O . GLU A 1 81 ? -13.030 3.534 -0.807 1.00 88.25 81 GLU A O 1
ATOM 625 N N . ARG A 1 82 ? -11.833 4.676 -2.338 1.00 88.81 82 ARG A N 1
ATOM 626 C CA . ARG A 1 82 ? -12.610 4.264 -3.516 1.00 88.81 82 ARG A CA 1
ATOM 627 C C . ARG A 1 82 ? -12.574 2.753 -3.755 1.00 88.81 82 ARG A C 1
ATOM 629 O O . ARG A 1 82 ? -13.623 2.147 -3.955 1.00 88.81 82 ARG A O 1
ATOM 636 N N . ASP A 1 83 ? -11.384 2.153 -3.750 1.00 86.12 83 ASP A N 1
ATOM 637 C CA . ASP A 1 83 ? -11.182 0.789 -4.260 1.00 86.12 83 ASP A CA 1
ATOM 638 C C . ASP A 1 83 ? -11.249 -0.280 -3.160 1.00 86.12 83 ASP A C 1
ATOM 640 O O . ASP A 1 83 ? -11.565 -1.437 -3.434 1.00 86.12 83 ASP A O 1
ATOM 644 N N . SER A 1 84 ? -10.931 0.082 -1.912 1.00 77.06 84 SER A N 1
ATOM 645 C CA . SER A 1 84 ? -10.900 -0.848 -0.770 1.00 77.06 84 SER A CA 1
ATOM 646 C C . SER A 1 84 ? -12.018 -0.603 0.249 1.00 77.06 84 SER A C 1
ATOM 648 O O . SER A 1 84 ? -12.113 -1.351 1.222 1.00 77.06 84 SER A O 1
ATOM 650 N N . GLY A 1 85 ? -12.871 0.409 0.039 1.00 74.19 85 GLY A N 1
ATOM 651 C CA . GLY A 1 85 ? -14.008 0.710 0.914 1.00 74.19 85 GLY A CA 1
ATOM 652 C C . GLY A 1 85 ? -13.597 1.140 2.324 1.00 74.19 85 GLY A C 1
ATOM 653 O O . GLY A 1 85 ? -14.308 0.850 3.287 1.00 74.19 85 GLY A O 1
ATOM 654 N N . VAL A 1 86 ? -12.428 1.776 2.461 1.00 71.88 86 VAL A N 1
ATOM 655 C CA . VAL A 1 86 ? -11.937 2.286 3.748 1.00 71.88 86 VAL A CA 1
ATOM 656 C C . VAL A 1 86 ? -12.810 3.479 4.181 1.00 71.88 86 VAL A C 1
ATOM 658 O O . VAL A 1 86 ? -13.008 4.380 3.364 1.00 71.88 86 VAL A O 1
ATOM 661 N N . PRO A 1 87 ? -13.345 3.505 5.420 1.00 65.25 87 PRO A N 1
ATOM 662 C CA . PRO A 1 87 ? -14.176 4.609 5.911 1.00 65.25 87 PRO A CA 1
ATOM 663 C C . PRO A 1 87 ? -13.437 5.957 5.929 1.00 65.25 87 PRO A C 1
ATOM 665 O O . PRO A 1 87 ? -12.223 5.994 6.113 1.00 65.25 87 PRO A O 1
ATOM 668 N N . LEU A 1 88 ? -14.188 7.053 5.772 1.00 61.88 88 LEU A N 1
ATOM 669 C CA . LEU A 1 88 ? -13.697 8.440 5.681 1.00 61.88 88 LEU A CA 1
ATOM 670 C C . LEU A 1 88 ? -13.586 9.162 7.039 1.00 61.88 88 LEU A C 1
ATOM 672 O O . LEU A 1 88 ? -13.296 10.362 7.065 1.00 61.88 88 LEU A O 1
ATOM 676 N N . ASP A 1 89 ? -13.832 8.444 8.133 1.00 57.09 89 ASP A N 1
ATOM 677 C CA . ASP A 1 89 ? -14.154 9.011 9.446 1.00 57.09 89 ASP A CA 1
ATOM 678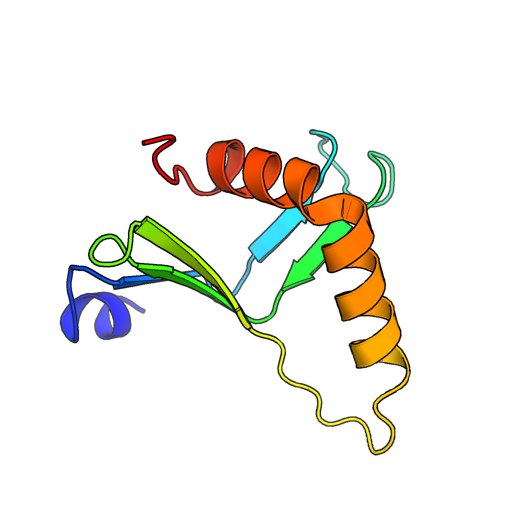 C C . ASP A 1 89 ? -12.954 8.984 10.405 1.00 57.09 89 ASP A C 1
ATOM 680 O O . ASP A 1 89 ? -12.400 7.882 10.637 1.00 57.09 89 ASP A O 1
#

pLDDT: mean 84.82, std 11.66, range [48.81, 96.94]

Foldseek 3Di:
DCVVCVVDVQKDKDQFDKQALADDPDSVPRDDIDGFRMWMQGNPVLDIDGDHDDPDPDCPVVVVVVVVCVVCVVSSVVSCCVPVVRDPD